Protein AF-A0A5K1EYT6-F1 (afdb_monomer_lite)

Secondary structure (DSSP, 8-state):
---TTS--HHHHHHHHHHHTT---STTSHHHHHS--EEEES-HHHHHHHTTT--SEEEE------

Sequence (65 aa):
VKWADGKRFEDKIIETLQKYGYKGEYMSKDWLSQPIFIQSFAPTSLIYVSNLTDSAKIFLIDDVN

InterPro domains:
  IPR017946 PLC-like phosphodiesterase, TIM beta/alpha-barrel domain superfamily [G3DSA:3.20.20.19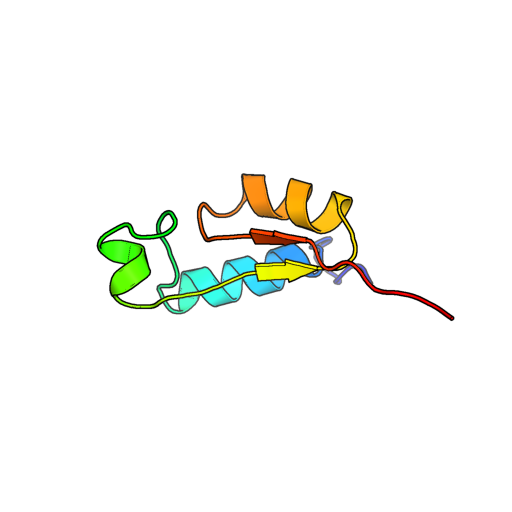0] (1-65)

Structure (mmCIF, N/CA/C/O backbone):
data_AF-A0A5K1EYT6-F1
#
_entry.id   AF-A0A5K1EYT6-F1
#
loop_
_atom_site.group_PDB
_atom_site.id
_atom_site.type_symbol
_atom_site.label_atom_id
_atom_site.label_alt_id
_atom_site.label_comp_id
_atom_site.label_asym_id
_atom_site.label_entity_id
_atom_site.label_seq_id
_atom_site.pdbx_PDB_ins_code
_atom_site.Cartn_x
_atom_site.Cartn_y
_atom_site.Cartn_z
_atom_site.occupancy
_atom_site.B_iso_or_equiv
_atom_site.auth_seq_id
_atom_site.auth_comp_id
_atom_site.auth_asym_id
_atom_site.auth_atom_id
_atom_site.pdbx_PDB_model_num
ATOM 1 N N . VAL A 1 1 ? 0.994 8.587 -16.268 1.00 53.88 1 VAL A N 1
ATOM 2 C CA . VAL A 1 1 ? -0.082 9.566 -16.553 1.00 53.88 1 VAL A CA 1
ATOM 3 C C . VAL A 1 1 ? -0.162 10.512 -15.365 1.00 53.88 1 VAL A C 1
ATOM 5 O O . VAL A 1 1 ? -0.284 10.019 -14.252 1.00 53.88 1 VAL A O 1
ATOM 8 N N . LYS A 1 2 ? 0.030 11.822 -15.556 1.00 52.78 2 LYS A N 1
ATOM 9 C CA . LYS A 1 2 ? -0.155 12.820 -14.488 1.00 52.78 2 LYS A CA 1
ATOM 10 C C . LYS A 1 2 ? -1.555 13.402 -14.647 1.00 52.78 2 LYS A C 1
ATOM 12 O O . LYS A 1 2 ? -1.904 13.802 -15.756 1.00 52.78 2 LYS A O 1
ATOM 17 N N . TRP A 1 3 ? -2.354 13.378 -13.586 1.00 61.66 3 TRP A N 1
ATOM 18 C CA . TRP A 1 3 ? -3.694 13.963 -13.604 1.00 61.66 3 TRP A CA 1
ATOM 19 C C . TRP A 1 3 ? -3.604 15.497 -13.661 1.00 61.66 3 TRP A C 1
ATOM 21 O O . TRP A 1 3 ? -2.551 16.074 -13.380 1.00 61.66 3 TRP A O 1
ATOM 31 N N . ALA A 1 4 ? -4.694 16.160 -14.061 1.00 64.75 4 ALA A N 1
ATOM 32 C CA . ALA A 1 4 ? -4.734 17.612 -14.290 1.00 64.75 4 ALA A CA 1
ATOM 33 C C . ALA A 1 4 ? -4.385 18.454 -13.044 1.00 64.75 4 ALA A C 1
ATOM 35 O O . ALA A 1 4 ? -3.980 19.604 -13.169 1.00 64.75 4 ALA A O 1
ATOM 36 N N . ASP A 1 5 ? -4.507 17.868 -11.853 1.00 71.88 5 ASP A N 1
ATOM 37 C CA . ASP A 1 5 ? -4.172 18.451 -10.551 1.00 71.88 5 ASP A CA 1
ATOM 38 C C . ASP A 1 5 ? -2.716 18.184 -10.116 1.00 71.88 5 ASP A C 1
ATOM 40 O O . ASP A 1 5 ? -2.339 18.482 -8.987 1.00 71.88 5 ASP A O 1
ATOM 44 N N . GLY A 1 6 ? -1.887 17.602 -10.990 1.00 77.31 6 GLY A N 1
ATOM 45 C CA . GLY A 1 6 ? -0.509 17.222 -10.676 1.00 77.31 6 GLY A CA 1
ATOM 46 C C . GLY A 1 6 ? -0.391 15.957 -9.822 1.00 77.31 6 GLY A C 1
ATOM 47 O O . GLY A 1 6 ? 0.732 15.500 -9.586 1.00 77.31 6 GLY A O 1
ATOM 48 N N . LYS A 1 7 ? -1.520 15.358 -9.410 1.00 80.38 7 LYS A N 1
ATOM 49 C CA . LYS A 1 7 ? -1.532 14.122 -8.629 1.00 80.38 7 LYS A CA 1
ATOM 50 C C . LYS A 1 7 ? -1.071 12.939 -9.469 1.00 80.38 7 LYS A C 1
ATOM 52 O O . LYS A 1 7 ? -1.349 12.821 -10.671 1.00 80.38 7 LYS A O 1
ATOM 57 N N . ARG A 1 8 ? -0.349 12.044 -8.807 1.00 86.81 8 ARG A N 1
ATOM 58 C CA . ARG A 1 8 ? 0.052 10.747 -9.336 1.00 86.81 8 ARG A CA 1
ATOM 59 C C . ARG A 1 8 ? -1.112 9.767 -9.239 1.00 86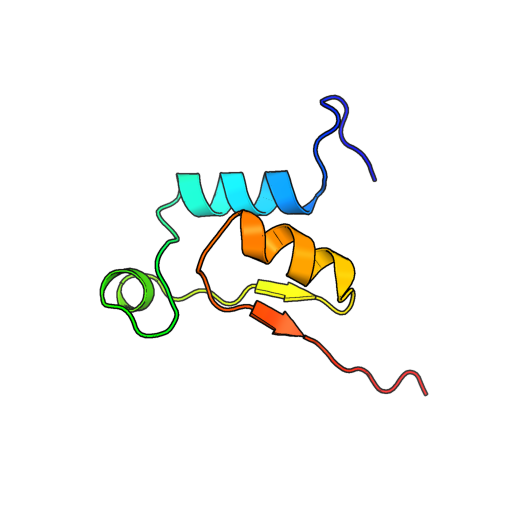.81 8 ARG A C 1
ATOM 61 O O . ARG A 1 8 ? -2.139 10.027 -8.613 1.00 86.81 8 ARG A O 1
ATOM 68 N N . PHE A 1 9 ? -0.962 8.634 -9.907 1.00 88.88 9 PHE A N 1
ATOM 69 C CA . PHE A 1 9 ? -1.973 7.585 -9.872 1.00 88.88 9 PHE A CA 1
ATOM 70 C C . PHE A 1 9 ? -2.113 7.004 -8.457 1.00 88.88 9 PHE A C 1
ATOM 72 O O . PHE A 1 9 ? -3.224 6.792 -7.978 1.00 88.88 9 PHE A O 1
ATOM 79 N N . GLU A 1 10 ? -0.982 6.858 -7.769 1.00 91.88 10 GLU A N 1
ATOM 80 C CA . GLU A 1 10 ? -0.873 6.435 -6.379 1.00 91.88 10 GLU A CA 1
ATOM 81 C C . GLU A 1 10 ? -1.703 7.326 -5.448 1.00 91.88 10 GLU A C 1
ATOM 83 O O . GLU A 1 10 ? -2.474 6.801 -4.651 1.00 91.88 10 GLU A O 1
ATOM 88 N N . ASP A 1 11 ? -1.632 8.654 -5.603 1.00 93.75 11 ASP A N 1
ATOM 89 C CA . ASP A 1 11 ? -2.382 9.599 -4.764 1.00 93.75 11 ASP A CA 1
ATOM 90 C C . ASP A 1 11 ? -3.888 9.331 -4.833 1.00 93.75 11 ASP A C 1
ATOM 92 O O . ASP A 1 11 ? -4.559 9.229 -3.810 1.00 93.75 11 ASP A O 1
ATOM 96 N N . LYS A 1 12 ? -4.428 9.151 -6.045 1.00 92.94 12 LYS A N 1
ATOM 97 C CA . LYS A 1 12 ? -5.863 8.901 -6.246 1.00 92.94 12 LYS A CA 1
ATOM 98 C C . LYS A 1 12 ? -6.306 7.579 -5.630 1.00 92.94 12 LYS A C 1
ATOM 100 O O . LYS A 1 12 ? -7.399 7.514 -5.064 1.00 92.94 12 LYS A O 1
ATOM 105 N N . ILE A 1 13 ? -5.479 6.537 -5.731 1.00 93.19 13 ILE A N 1
ATOM 106 C CA . ILE A 1 13 ? -5.778 5.245 -5.108 1.00 93.19 13 ILE A CA 1
ATOM 107 C C . ILE A 1 13 ? -5.794 5.391 -3.590 1.00 93.19 13 ILE A C 1
ATOM 109 O O . ILE A 1 13 ? -6.778 4.996 -2.969 1.00 93.19 13 ILE A O 1
ATOM 113 N N . ILE A 1 14 ? -4.755 5.983 -2.993 1.00 95.25 14 ILE A N 1
A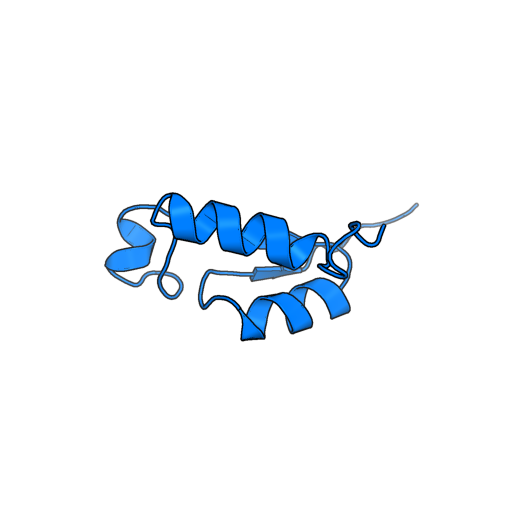TOM 114 C CA . ILE A 1 14 ? -4.671 6.095 -1.532 1.00 95.25 14 ILE A CA 1
ATOM 115 C C . ILE A 1 14 ? -5.783 6.987 -0.977 1.00 95.25 14 ILE A C 1
ATOM 117 O O . ILE A 1 14 ? -6.436 6.597 -0.014 1.00 95.25 14 ILE A O 1
ATOM 121 N N . GLU A 1 15 ? -6.083 8.115 -1.625 1.00 95.19 15 GLU A N 1
ATOM 122 C CA . GLU A 1 15 ? -7.209 8.983 -1.249 1.00 95.19 15 GLU A CA 1
ATOM 123 C C . GLU A 1 15 ? -8.543 8.231 -1.282 1.00 95.19 15 GLU A C 1
ATOM 125 O O . GLU A 1 15 ? -9.380 8.382 -0.391 1.00 95.19 15 GLU A O 1
ATOM 130 N N . THR A 1 16 ? -8.740 7.388 -2.297 1.00 95.62 16 THR A N 1
ATOM 131 C CA . THR A 1 16 ? -9.949 6.570 -2.411 1.00 95.62 16 THR A CA 1
ATOM 132 C C . THR A 1 16 ? -10.014 5.541 -1.286 1.00 95.62 16 THR A C 1
ATOM 134 O O . THR A 1 16 ? -11.040 5.437 -0.621 1.00 95.62 16 THR A O 1
ATOM 137 N N . LEU A 1 17 ? -8.922 4.822 -1.018 1.00 95.81 17 LEU A N 1
ATOM 138 C CA . LEU A 1 17 ? -8.850 3.843 0.069 1.00 95.81 17 LEU A CA 1
ATOM 139 C C . LEU A 1 17 ? -9.140 4.494 1.431 1.00 95.81 17 LEU A C 1
ATOM 141 O O . LEU A 1 17 ? -10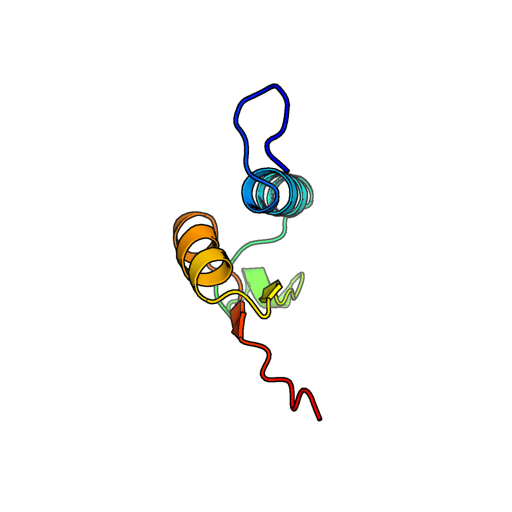.000 4.023 2.174 1.00 95.81 17 LEU A O 1
ATOM 145 N N . GLN A 1 18 ? -8.516 5.632 1.724 1.00 94.56 18 GLN A N 1
ATOM 146 C CA . GLN A 1 18 ? -8.754 6.370 2.966 1.00 94.56 18 GLN A CA 1
ATOM 147 C C . GLN A 1 18 ? -10.209 6.839 3.087 1.00 94.56 18 GLN A C 1
ATOM 149 O O . GLN A 1 18 ? -10.811 6.701 4.152 1.00 94.56 18 GLN A O 1
ATOM 154 N N . LYS A 1 19 ? -10.815 7.322 1.992 1.00 97.19 19 LYS A N 1
ATOM 155 C CA . LYS A 1 19 ? -12.234 7.716 1.960 1.00 97.19 19 LYS A CA 1
ATOM 156 C C . LYS A 1 19 ? -13.175 6.566 2.338 1.00 97.19 19 LYS A C 1
ATOM 158 O O . LYS A 1 19 ? -14.217 6.817 2.938 1.00 97.19 19 LYS A O 1
ATOM 163 N N . TYR A 1 20 ? -12.822 5.329 1.994 1.00 96.44 20 TYR A N 1
ATOM 164 C CA . TYR A 1 20 ? -13.603 4.133 2.328 1.00 96.44 20 TYR A CA 1
ATOM 165 C C . TYR A 1 20 ? -13.198 3.470 3.652 1.00 96.44 20 TYR A C 1
ATOM 167 O O . TYR A 1 20 ? -13.769 2.440 3.998 1.00 96.44 20 TYR A O 1
ATOM 175 N N . GLY A 1 21 ? -12.274 4.067 4.411 1.00 95.31 21 GLY A N 1
ATOM 176 C CA . GLY A 1 21 ? -11.906 3.606 5.751 1.00 95.31 21 GLY A CA 1
ATOM 177 C C . GLY A 1 21 ? -10.752 2.605 5.807 1.00 95.31 21 GLY A C 1
ATOM 178 O O . GLY A 1 21 ? -10.431 2.136 6.896 1.00 95.31 21 GLY A O 1
ATOM 179 N N . TYR A 1 22 ? -10.086 2.320 4.685 1.00 96.56 22 TYR A N 1
ATOM 180 C CA . TYR A 1 22 ? -8.906 1.456 4.669 1.00 96.56 22 TYR A CA 1
ATOM 181 C C . TYR A 1 22 ? -7.725 2.151 5.351 1.00 96.56 22 TYR A C 1
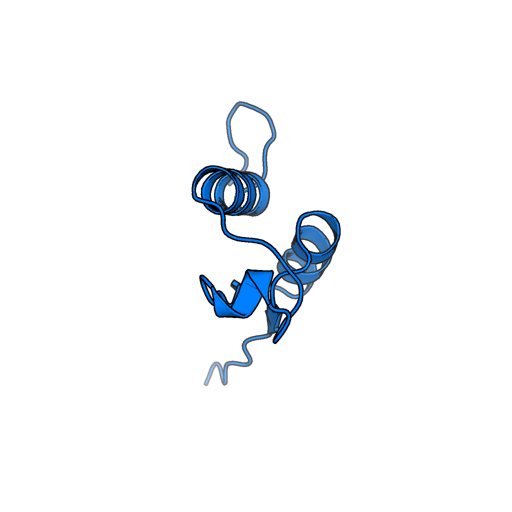ATOM 183 O O . TYR A 1 22 ? -7.279 3.217 4.917 1.00 96.56 22 TYR A O 1
ATOM 191 N N . LYS A 1 23 ? -7.212 1.539 6.420 1.00 94.56 23 LYS A N 1
ATOM 192 C CA . LYS A 1 23 ? -6.114 2.077 7.229 1.00 94.56 23 LYS A CA 1
ATOM 193 C C . LYS A 1 23 ? -5.469 0.991 8.086 1.00 94.56 23 LYS A C 1
ATOM 195 O O . LYS A 1 23 ? -5.978 -0.122 8.197 1.00 94.56 23 LYS A O 1
ATOM 200 N N . GLY A 1 24 ? -4.384 1.374 8.745 1.00 96.06 24 GLY A N 1
ATOM 201 C CA . GLY A 1 24 ? -3.698 0.546 9.722 1.00 96.06 24 GLY A CA 1
ATOM 202 C C . GLY A 1 24 ? -2.590 -0.303 9.114 1.00 96.06 24 GLY A C 1
ATOM 203 O O . GLY A 1 24 ? -2.599 -0.657 7.930 1.00 96.06 24 GLY A O 1
ATOM 204 N N . GLU A 1 25 ? -1.632 -0.616 9.978 1.00 96.75 25 GLU A N 1
ATOM 205 C CA . GLU A 1 25 ? -0.507 -1.500 9.704 1.00 96.75 25 GLU A CA 1
ATOM 206 C C . GLU A 1 25 ? -0.968 -2.953 9.583 1.00 96.75 25 GLU A C 1
ATOM 208 O O . GLU A 1 25 ? -1.974 -3.355 10.176 1.00 96.75 25 GLU A O 1
ATOM 213 N N . TYR A 1 26 ? -0.207 -3.757 8.843 1.00 96.88 26 TYR A N 1
ATOM 214 C CA . TYR A 1 26 ? -0.475 -5.182 8.670 1.00 96.88 26 TYR A CA 1
ATOM 215 C C . TYR A 1 26 ? -0.735 -5.889 10.011 1.00 96.88 26 TYR A C 1
ATOM 217 O O . TYR A 1 26 ? 0.033 -5.736 10.957 1.00 96.88 26 TYR A O 1
ATOM 225 N N . MET A 1 27 ? -1.818 -6.670 10.081 1.00 97.00 27 MET A N 1
ATOM 226 C CA . MET A 1 27 ? -2.263 -7.413 11.275 1.00 97.00 27 MET A CA 1
ATOM 227 C C . MET A 1 27 ? -2.659 -6.566 12.499 1.00 97.00 27 MET A C 1
ATOM 229 O O . MET A 1 27 ? -3.033 -7.125 13.530 1.00 97.00 27 MET A O 1
ATOM 233 N N . SER A 1 28 ? -2.666 -5.233 12.399 1.00 97.62 28 SER A N 1
ATOM 234 C CA . SER A 1 28 ? -3.280 -4.381 13.422 1.00 97.62 28 SER A CA 1
ATOM 235 C C . SER A 1 28 ? -4.797 -4.597 13.484 1.00 97.62 28 SER A C 1
ATOM 237 O O . SER A 1 28 ? -5.418 -5.054 12.524 1.00 97.62 28 SER A O 1
ATOM 239 N N . LYS A 1 29 ? -5.428 -4.223 14.603 1.00 97.56 29 LYS A N 1
ATOM 240 C CA . LYS A 1 29 ? -6.890 -4.320 14.759 1.00 97.56 29 LYS A CA 1
ATOM 241 C C . LYS A 1 29 ? -7.644 -3.549 13.666 1.00 97.56 29 LYS A C 1
ATOM 243 O O . LYS A 1 29 ? -8.640 -4.049 13.150 1.00 97.56 29 LYS A O 1
ATOM 248 N N . ASP A 1 30 ? -7.151 -2.363 13.311 1.00 96.12 30 ASP A N 1
ATOM 249 C CA . ASP A 1 30 ? -7.730 -1.529 12.255 1.00 96.12 30 ASP A CA 1
ATOM 250 C C . ASP A 1 30 ? -7.602 -2.208 10.884 1.00 96.12 30 ASP A C 1
ATOM 252 O O . ASP A 1 30 ? -8.592 -2.307 10.162 1.00 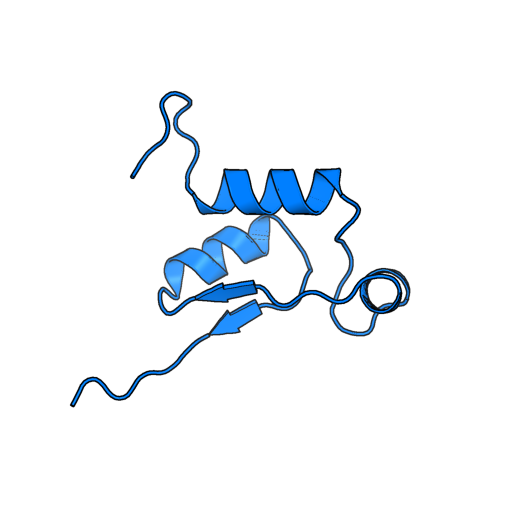96.12 30 ASP A O 1
ATOM 256 N N . TRP A 1 31 ? -6.437 -2.776 10.558 1.00 97.19 31 TRP A N 1
ATOM 257 C CA . TRP A 1 31 ? -6.243 -3.495 9.295 1.00 97.19 31 TRP A CA 1
ATOM 258 C C . TRP A 1 31 ? -7.064 -4.787 9.224 1.00 97.19 31 TRP A C 1
ATOM 260 O O . TRP A 1 31 ? -7.662 -5.079 8.195 1.00 97.19 31 TRP A O 1
ATOM 270 N N . LEU A 1 32 ? -7.165 -5.543 10.322 1.00 97.31 32 LEU A N 1
ATOM 271 C CA . LEU A 1 32 ? -7.974 -6.766 10.396 1.00 97.31 32 LEU A CA 1
ATOM 272 C C . LEU A 1 32 ? -9.474 -6.507 10.211 1.00 97.31 32 LEU A C 1
ATOM 274 O O . LEU A 1 32 ? -10.196 -7.407 9.786 1.00 97.31 32 LEU A O 1
ATOM 278 N N . SER A 1 33 ? -9.945 -5.292 10.511 1.00 97.06 33 SER A N 1
ATOM 279 C CA . SER A 1 33 ? -11.337 -4.907 10.264 1.00 97.06 33 SER A CA 1
ATOM 280 C C . SER A 1 33 ? -11.659 -4.782 8.770 1.00 97.06 33 SER A C 1
ATOM 282 O O . SER A 1 33 ? -12.787 -5.059 8.365 1.00 97.06 33 SER A O 1
ATOM 284 N N . GLN A 1 34 ? -10.667 -4.410 7.949 1.00 96.69 34 GLN A N 1
ATOM 285 C CA . GLN A 1 34 ? -10.804 -4.288 6.500 1.00 96.69 34 GLN A CA 1
ATOM 286 C C . GLN A 1 34 ? -9.443 -4.491 5.793 1.00 96.69 34 GLN A C 1
ATOM 288 O O . GLN A 1 34 ? -8.782 -3.518 5.415 1.00 96.69 34 GLN A O 1
ATOM 293 N N . PRO A 1 35 ? -9.006 -5.752 5.607 1.00 96.56 35 PRO A N 1
ATOM 294 C CA . PRO A 1 35 ? -7.674 -6.058 5.090 1.00 96.56 35 PRO A CA 1
ATOM 295 C C . PRO A 1 35 ? -7.443 -5.551 3.666 1.00 96.56 35 PRO A C 1
ATOM 297 O O . PRO A 1 35 ? -8.301 -5.691 2.792 1.00 96.56 35 PRO A O 1
ATOM 300 N N . ILE A 1 36 ? -6.248 -5.015 3.410 1.00 96.88 36 ILE A N 1
ATOM 301 C CA . ILE A 1 36 ? -5.825 -4.573 2.077 1.00 96.88 36 ILE A CA 1
ATOM 302 C C . ILE A 1 36 ? -4.325 -4.775 1.861 1.00 96.88 36 ILE A C 1
ATOM 304 O O . ILE A 1 36 ? -3.514 -4.568 2.769 1.00 96.88 36 ILE A O 1
ATOM 308 N N . PHE A 1 37 ? -3.974 -5.137 0.628 1.00 96.81 37 PHE A N 1
ATOM 309 C CA . PHE A 1 37 ? -2.605 -5.196 0.132 1.00 96.81 37 PHE A CA 1
ATOM 310 C C . PHE A 1 37 ? -2.474 -4.321 -1.112 1.00 96.81 37 PHE A C 1
ATOM 312 O O . PHE A 1 37 ? -3.270 -4.433 -2.045 1.00 96.81 37 PHE A O 1
ATOM 319 N N . ILE A 1 38 ? -1.461 -3.459 -1.132 1.00 96.56 38 ILE A N 1
ATOM 320 C CA . ILE A 1 38 ? -1.142 -2.601 -2.274 1.00 96.56 38 ILE A CA 1
ATOM 321 C C . ILE A 1 38 ? 0.030 -3.228 -3.016 1.00 96.56 38 ILE A C 1
ATOM 323 O O . ILE A 1 38 ? 1.101 -3.403 -2.442 1.00 96.56 38 ILE A O 1
ATOM 327 N N . GLN A 1 39 ? -0.163 -3.566 -4.286 1.00 95.94 39 GLN A N 1
ATOM 328 C CA . GLN A 1 39 ? 0.829 -4.285 -5.081 1.00 95.94 39 GLN A CA 1
ATOM 329 C C . GLN A 1 39 ? 1.306 -3.468 -6.277 1.00 95.94 39 GLN A C 1
ATOM 331 O O . GLN A 1 39 ? 0.532 -2.719 -6.874 1.00 95.94 39 GLN A O 1
ATOM 336 N N . SER A 1 40 ? 2.584 -3.610 -6.624 1.00 95.19 40 SER A N 1
ATOM 337 C CA . SER A 1 40 ? 3.161 -2.985 -7.815 1.00 95.19 40 SER A CA 1
ATOM 338 C C . SER A 1 40 ? 4.456 -3.678 -8.238 1.00 95.19 40 SER A C 1
ATOM 340 O O . SER A 1 40 ? 5.222 -4.138 -7.391 1.00 95.19 40 SER A O 1
ATOM 342 N N . PHE A 1 41 ? 4.719 -3.689 -9.547 1.00 94.25 41 PHE A N 1
ATOM 343 C CA . PHE A 1 41 ? 6.023 -4.034 -10.133 1.00 94.25 41 PHE A CA 1
ATOM 344 C C . PHE A 1 41 ? 7.020 -2.869 -10.076 1.00 94.25 41 PHE A C 1
ATOM 346 O O . PHE A 1 41 ? 8.211 -3.050 -10.306 1.00 94.25 41 PHE A O 1
ATOM 353 N N . ALA A 1 42 ? 6.550 -1.647 -9.806 1.00 94.50 42 ALA A N 1
ATOM 354 C CA . ALA A 1 42 ? 7.399 -0.467 -9.745 1.00 94.50 42 ALA A CA 1
ATOM 355 C C . ALA A 1 42 ? 7.846 -0.218 -8.294 1.00 94.50 42 ALA A C 1
ATOM 357 O O . ALA A 1 42 ? 7.036 0.240 -7.479 1.00 94.50 42 ALA A O 1
ATOM 358 N N . PRO A 1 43 ? 9.129 -0.434 -7.947 1.00 94.75 43 PRO A N 1
ATOM 359 C CA . PRO A 1 43 ? 9.591 -0.239 -6.573 1.00 94.75 43 PRO A CA 1
ATOM 360 C C . PRO A 1 43 ? 9.459 1.228 -6.137 1.00 94.75 43 PRO A C 1
ATOM 362 O O . PRO A 1 43 ? 9.105 1.518 -4.999 1.00 94.75 43 PRO A O 1
ATOM 365 N N . THR A 1 44 ? 9.642 2.171 -7.064 1.00 95.19 44 THR A N 1
ATOM 366 C CA . THR A 1 44 ? 9.460 3.609 -6.817 1.00 95.19 44 THR A CA 1
ATOM 367 C C . THR A 1 44 ? 8.020 3.974 -6.456 1.00 95.19 44 THR A C 1
ATOM 369 O O . THR A 1 44 ? 7.809 4.881 -5.653 1.00 95.19 44 THR A O 1
ATOM 372 N N . SER A 1 45 ? 7.036 3.256 -7.003 1.00 94.06 45 SER A N 1
ATOM 373 C CA . SER A 1 45 ? 5.619 3.425 -6.669 1.00 94.06 45 SER A CA 1
ATOM 374 C C . SER A 1 45 ? 5.347 2.985 -5.228 1.00 94.06 45 SER A C 1
ATOM 376 O O . SER A 1 45 ? 4.738 3.727 -4.460 1.00 94.06 45 SER A O 1
ATOM 378 N N . LEU A 1 46 ? 5.893 1.835 -4.812 1.00 95.44 46 LEU A N 1
ATOM 379 C CA . LEU A 1 46 ? 5.742 1.335 -3.439 1.00 95.44 46 LEU A CA 1
ATOM 380 C C . LEU A 1 46 ? 6.431 2.227 -2.401 1.00 95.44 46 LEU A C 1
ATOM 382 O O . LEU A 1 46 ? 5.857 2.462 -1.340 1.00 95.44 46 LEU A O 1
ATOM 386 N N . ILE A 1 47 ? 7.616 2.759 -2.719 1.00 95.44 47 ILE A N 1
ATOM 387 C CA . ILE A 1 47 ? 8.329 3.733 -1.873 1.00 95.44 47 ILE A CA 1
ATOM 388 C C . ILE A 1 47 ? 7.536 5.039 -1.753 1.00 95.44 47 ILE A C 1
ATOM 390 O O . ILE A 1 47 ? 7.508 5.673 -0.704 1.00 95.44 47 ILE A O 1
ATOM 394 N N . TYR A 1 48 ? 6.882 5.475 -2.827 1.00 95.12 48 TYR A N 1
ATOM 395 C CA . TYR A 1 48 ? 6.045 6.665 -2.765 1.00 95.12 48 TYR A CA 1
ATOM 396 C C . TYR A 1 48 ? 4.814 6.427 -1.879 1.00 95.12 48 TYR A C 1
ATOM 398 O O . TYR A 1 48 ? 4.562 7.197 -0.953 1.00 95.12 48 TYR A O 1
ATOM 406 N N . VAL A 1 49 ? 4.101 5.319 -2.105 1.00 95.00 49 VAL A N 1
ATOM 407 C CA . VAL A 1 49 ? 2.918 4.921 -1.327 1.00 95.00 49 VAL A CA 1
ATOM 408 C C . VAL A 1 49 ? 3.241 4.690 0.150 1.00 95.00 49 VAL A C 1
ATOM 410 O O . VAL A 1 49 ? 2.387 4.954 0.995 1.00 95.00 49 VAL A O 1
ATOM 413 N N . SER A 1 50 ? 4.451 4.237 0.500 1.00 94.62 50 SER A N 1
ATOM 414 C CA . SER A 1 50 ? 4.823 4.026 1.905 1.00 94.62 50 SER A CA 1
ATOM 415 C C . SER A 1 50 ? 4.809 5.305 2.740 1.00 94.62 50 SER A C 1
ATOM 417 O O . SER A 1 50 ? 4.671 5.209 3.950 1.00 94.62 50 SER A O 1
ATOM 419 N N . ASN A 1 51 ? 4.901 6.482 2.114 1.00 94.75 51 ASN A N 1
ATOM 420 C CA . ASN A 1 51 ? 4.771 7.768 2.807 1.00 94.75 51 ASN A CA 1
ATOM 421 C C . ASN A 1 51 ? 3.310 8.227 2.966 1.00 94.75 51 ASN A C 1
ATOM 423 O O . ASN A 1 51 ? 3.058 9.227 3.630 1.00 94.75 51 ASN A O 1
ATOM 427 N N . LEU A 1 52 ? 2.358 7.545 2.320 1.00 95.12 52 LEU A N 1
ATOM 428 C CA . LEU A 1 52 ? 0.947 7.941 2.270 1.00 95.12 52 LEU A CA 1
ATOM 429 C C . LEU A 1 52 ? 0.031 7.017 3.084 1.00 95.12 52 LEU A C 1
ATOM 431 O O . LEU A 1 52 ? -1.084 7.408 3.428 1.00 95.12 52 LEU A O 1
ATOM 435 N N . THR A 1 53 ? 0.456 5.778 3.347 1.00 95.38 53 THR A N 1
ATOM 436 C CA . THR A 1 53 ? -0.323 4.797 4.112 1.00 95.38 53 THR A CA 1
ATOM 437 C C . THR A 1 53 ? 0.548 3.708 4.735 1.00 95.38 53 THR A C 1
ATOM 439 O O . THR A 1 53 ? 1.519 3.229 4.133 1.00 95.38 53 THR A O 1
ATOM 442 N N . ASP A 1 54 ? 0.109 3.232 5.897 1.00 95.06 54 ASP A N 1
ATOM 443 C CA . ASP A 1 54 ? 0.735 2.155 6.665 1.00 95.06 54 ASP A CA 1
ATOM 444 C C . ASP A 1 54 ? 0.297 0.752 6.214 1.00 95.06 54 ASP A C 1
ATOM 446 O O . ASP A 1 54 ? 0.875 -0.255 6.623 1.00 95.06 54 ASP A O 1
ATOM 450 N N . SER A 1 55 ? -0.692 0.658 5.318 1.00 95.75 55 SER A N 1
ATOM 451 C CA . SER A 1 55 ? -1.194 -0.628 4.826 1.00 95.75 55 SER A CA 1
ATOM 452 C C . SER A 1 55 ? -0.125 -1.446 4.098 1.00 95.75 55 SER A C 1
ATOM 454 O O . SER A 1 55 ? 0.797 -0.900 3.486 1.00 95.75 55 SER A O 1
ATOM 456 N N . ALA A 1 56 ? -0.259 -2.773 4.141 1.00 96.56 56 ALA A N 1
ATOM 457 C CA . ALA A 1 56 ? 0.724 -3.701 3.591 1.00 96.56 56 ALA A CA 1
ATOM 458 C C . ALA A 1 56 ? 0.991 -3.467 2.092 1.00 96.56 56 ALA A C 1
ATOM 460 O O . ALA A 1 56 ? 0.069 -3.273 1.297 1.00 96.56 56 ALA A O 1
ATOM 461 N N . LYS A 1 57 ? 2.271 -3.515 1.715 1.00 96.69 57 LYS A N 1
ATOM 462 C CA . LYS A 1 57 ? 2.771 -3.284 0.356 1.00 96.69 57 LYS A CA 1
ATOM 463 C C . LYS A 1 57 ? 3.468 -4.549 -0.148 1.00 96.69 57 LYS A C 1
ATOM 465 O O . LYS A 1 57 ? 4.268 -5.124 0.583 1.00 96.69 57 LYS A O 1
ATOM 470 N N . ILE A 1 58 ? 3.166 -4.975 -1.373 1.00 97.25 58 ILE A N 1
ATOM 471 C CA . ILE A 1 58 ? 3.711 -6.188 -1.995 1.00 97.25 58 ILE A CA 1
ATOM 472 C C . ILE A 1 58 ? 4.460 -5.796 -3.267 1.00 97.25 58 ILE A C 1
ATOM 474 O O . ILE A 1 58 ? 3.876 -5.244 -4.202 1.00 97.25 58 ILE A O 1
ATOM 478 N N . PHE A 1 59 ? 5.757 -6.095 -3.302 1.00 96.31 59 PHE A N 1
ATOM 479 C CA . PHE A 1 59 ? 6.546 -5.978 -4.521 1.00 96.31 59 PHE A CA 1
ATOM 480 C C . PHE A 1 59 ? 6.345 -7.219 -5.378 1.00 96.31 59 PHE A C 1
ATOM 482 O O . PHE A 1 59 ? 6.612 -8.334 -4.932 1.00 96.31 59 PHE A O 1
ATOM 489 N N . LEU A 1 60 ? 5.833 -7.011 -6.587 1.00 95.19 60 LEU A N 1
ATOM 490 C CA . LEU A 1 60 ? 5.605 -8.090 -7.533 1.00 95.19 60 LEU A CA 1
ATOM 491 C C . LEU A 1 60 ? 6.888 -8.356 -8.316 1.00 95.19 60 LEU A C 1
ATOM 493 O O . LEU A 1 60 ? 7.533 -7.427 -8.800 1.00 95.19 60 LEU A O 1
ATOM 497 N N . ILE A 1 61 ? 7.230 -9.633 -8.438 1.00 93.12 61 ILE A N 1
ATOM 498 C CA . ILE A 1 61 ? 8.329 -10.119 -9.266 1.00 93.12 61 ILE A CA 1
ATOM 499 C C . ILE A 1 61 ? 7.675 -10.898 -10.397 1.00 93.12 61 ILE A C 1
ATOM 501 O O . ILE A 1 61 ? 6.900 -11.815 -10.127 1.00 93.12 61 ILE A O 1
ATOM 505 N N . ASP A 1 62 ? 7.958 -10.504 -11.632 1.00 84.94 62 ASP A N 1
ATOM 506 C CA . ASP A 1 62 ? 7.562 -11.263 -12.814 1.00 84.94 62 ASP A CA 1
ATOM 507 C C . ASP A 1 62 ? 8.801 -11.836 -13.494 1.00 84.94 62 ASP A C 1
ATOM 509 O O . ASP A 1 62 ? 9.872 -11.221 -13.458 1.00 84.94 62 ASP A O 1
ATOM 513 N N . ASP A 1 63 ? 8.627 -12.986 -14.131 1.00 73.12 63 ASP A N 1
ATOM 514 C CA . ASP A 1 63 ? 9.596 -13.555 -15.055 1.00 73.12 63 ASP A CA 1
ATOM 515 C C . ASP A 1 63 ? 9.129 -13.203 -16.471 1.00 73.12 63 ASP A C 1
ATOM 517 O O . ASP A 1 63 ? 8.280 -13.872 -17.056 1.00 73.12 63 ASP A O 1
ATOM 521 N N . VAL A 1 64 ? 9.627 -12.078 -16.991 1.00 60.72 64 VAL A N 1
ATOM 522 C CA . VAL A 1 64 ? 9.372 -11.615 -18.365 1.00 60.72 64 VAL A CA 1
ATOM 523 C C . VAL A 1 64 ? 10.193 -12.449 -19.351 1.00 60.72 64 VAL A C 1
ATOM 525 O O . VAL A 1 64 ? 11.161 -11.958 -19.931 1.00 60.72 64 VAL A O 1
ATOM 528 N N . ASN A 1 65 ? 9.828 -13.721 -19.503 1.00 56.22 65 ASN A N 1
ATOM 529 C CA . ASN A 1 65 ? 10.329 -14.595 -20.566 1.00 56.22 65 ASN A CA 1
ATOM 530 C C . ASN A 1 65 ? 9.399 -14.584 -21.781 1.00 56.22 65 ASN A C 1
ATOM 532 O O . ASN A 1 65 ? 8.166 -14.696 -21.595 1.00 56.22 65 ASN A O 1
#

Radius of gyration: 12.99 Å; chains: 1; bounding box: 24×33×35 Å

Foldseek 3Di:
DQDPVRDDPLVVVLVVCVVVQQADAPPDPSCVVPPDEAEDCDVVSQVVNVVRGRHHYYHDDDDPD

pLDDT: mean 90.54, std 11.59, range [52.78, 97.62]

Organism: NCBI:txid210225